Protein AF-A0A2S9FRN8-F1 (afdb_monomer_lite)

Radius of gyration: 13.87 Å; chains: 1; bounding box: 29×19×42 Å

Foldseek 3Di:
DDDDDDDDDDDFFADPCVVVVHDDDLGAHDPRRLVVLVPDDDDDDPDDDFDPRRRGVSSD

pLDDT: mean 94.16, std 6.23, range [57.16, 98.38]

Sequence (60 aa):
MSEVVRLTLVSHAMTDAMAAGRFPTDEPVNTVGRNQIEHVDLAMAERAVCGPESRTQQTA

Secondary structure (DSSP, 8-state):
----------PPPP-HHHHTTPPP-SPPP-HHHHHHHHT------S-----SSHHHHHH-

Structure (mmCIF, N/CA/C/O backbone):
data_AF-A0A2S9FRN8-F1
#
_entry.id   AF-A0A2S9FRN8-F1
#
loop_
_atom_site.group_PDB
_atom_site.id
_atom_site.type_symbol
_atom_site.label_atom_id
_atom_site.label_alt_id
_atom_site.label_comp_id
_atom_site.label_asym_id
_atom_site.label_entity_id
_atom_site.label_seq_id
_atom_site.pdbx_PDB_ins_code
_atom_site.Cartn_x
_atom_site.Cartn_y
_atom_site.Cartn_z
_atom_site.occupancy
_atom_site.B_iso_or_equiv
_atom_site.auth_seq_id
_atom_site.auth_comp_id
_atom_site.auth_asym_id
_atom_site.auth_atom_id
_atom_site.pdbx_PDB_model_num
ATOM 1 N N . MET A 1 1 ? -19.911 4.630 29.105 1.00 57.16 1 MET A N 1
ATOM 2 C CA . MET A 1 1 ? -18.523 4.458 28.630 1.00 57.16 1 MET A CA 1
ATOM 3 C C . MET A 1 1 ? -18.609 4.111 27.158 1.00 57.16 1 MET A C 1
ATOM 5 O O . MET A 1 1 ? -19.291 3.143 26.854 1.00 57.16 1 MET A O 1
ATOM 9 N N . SER A 1 2 ? -18.052 4.922 26.257 1.00 79.19 2 SER A N 1
ATOM 10 C CA . SER A 1 2 ? -17.930 4.514 24.853 1.00 79.19 2 SER A CA 1
ATOM 11 C C . SER A 1 2 ? -16.762 3.543 24.727 1.00 79.19 2 SER A C 1
ATOM 13 O O . SER A 1 2 ? -15.736 3.729 25.382 1.00 79.19 2 SER A O 1
ATOM 15 N N . GLU A 1 3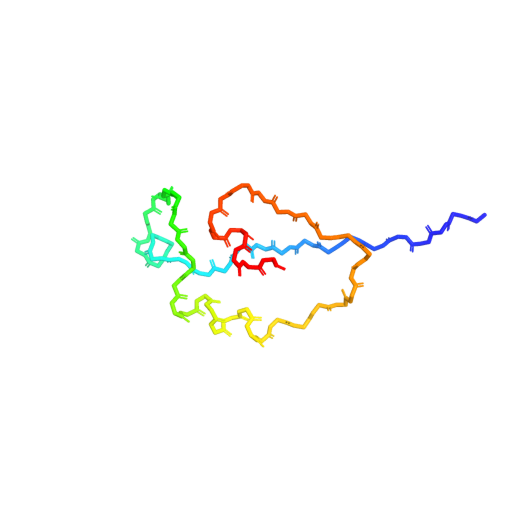 ? -16.922 2.516 23.906 1.00 87.75 3 GLU A N 1
ATOM 16 C CA . GLU A 1 3 ? -15.839 1.611 23.538 1.00 87.75 3 GLU A CA 1
ATOM 17 C C . GLU A 1 3 ? -14.699 2.390 22.860 1.00 87.75 3 GLU A C 1
ATOM 19 O O . GLU A 1 3 ? -14.941 3.336 22.105 1.00 87.75 3 GLU A O 1
ATOM 24 N N . VAL A 1 4 ? -13.448 2.032 23.162 1.00 88.00 4 VAL A N 1
ATOM 25 C CA . VAL A 1 4 ? -12.281 2.624 22.500 1.00 88.00 4 VAL A CA 1
ATOM 26 C C . VAL A 1 4 ? -12.062 1.890 21.184 1.00 88.00 4 VAL A C 1
ATOM 28 O O . VAL A 1 4 ? -11.615 0.748 21.171 1.00 88.00 4 VAL A O 1
ATOM 31 N N . VAL A 1 5 ? -12.350 2.568 20.078 1.00 90.75 5 VAL A N 1
ATOM 32 C CA . VAL A 1 5 ? -12.104 2.076 18.718 1.00 90.75 5 VAL A CA 1
ATOM 33 C C . VAL A 1 5 ? -10.744 2.547 18.207 1.00 90.75 5 VAL A C 1
ATOM 35 O O . VAL A 1 5 ? -10.343 3.689 18.436 1.00 90.75 5 VAL A O 1
ATOM 38 N N . ARG A 1 6 ? -10.039 1.671 17.480 1.00 92.19 6 ARG A N 1
ATOM 39 C CA . ARG A 1 6 ? -8.765 1.978 16.816 1.00 92.19 6 ARG A CA 1
ATOM 40 C C . ARG A 1 6 ? -8.937 1.914 15.302 1.00 92.19 6 ARG A C 1
ATOM 42 O O . ARG A 1 6 ? -9.398 0.907 14.778 1.00 92.19 6 ARG A O 1
ATOM 49 N N . LEU A 1 7 ? -8.507 2.970 14.615 1.00 94.06 7 LEU A N 1
ATOM 50 C CA . LEU A 1 7 ? -8.401 3.030 13.160 1.00 94.06 7 LEU A CA 1
ATOM 51 C C . LEU A 1 7 ? -6.922 3.119 12.777 1.00 94.06 7 LEU A C 1
ATOM 53 O O . LEU A 1 7 ? -6.233 4.040 13.213 1.00 94.06 7 LEU A O 1
ATOM 57 N N . THR A 1 8 ? -6.453 2.182 11.954 1.00 95.00 8 THR A N 1
ATOM 58 C CA . THR A 1 8 ? -5.098 2.203 11.390 1.00 95.00 8 THR A CA 1
ATOM 59 C C . THR A 1 8 ? -5.171 2.606 9.922 1.00 95.00 8 THR A C 1
ATOM 61 O O . THR A 1 8 ? -5.959 2.038 9.170 1.00 95.00 8 THR A O 1
ATOM 64 N N . LEU A 1 9 ? -4.354 3.580 9.516 1.00 95.44 9 LEU A N 1
ATOM 65 C CA . LEU A 1 9 ? -4.242 4.023 8.127 1.00 95.44 9 LEU A CA 1
ATOM 66 C C . LEU A 1 9 ? -2.862 3.658 7.589 1.00 95.44 9 LEU A C 1
ATOM 68 O O . LEU A 1 9 ? -1.852 3.939 8.234 1.00 95.44 9 LEU A O 1
ATOM 72 N N . VAL A 1 10 ? -2.833 3.048 6.407 1.00 94.81 10 VAL A N 1
ATOM 73 C CA . VAL A 1 10 ? -1.612 2.595 5.735 1.00 94.81 10 VAL A CA 1
ATOM 74 C C . VAL A 1 10 ? -1.685 3.016 4.269 1.00 94.81 10 VAL A C 1
ATOM 76 O O . VAL A 1 10 ? -2.725 2.869 3.628 1.00 94.81 10 VAL A O 1
ATOM 79 N N . SER A 1 11 ? -0.593 3.567 3.743 1.00 95.50 11 SER A N 1
ATOM 80 C CA . SER A 1 11 ? -0.459 3.860 2.311 1.00 95.50 11 SER A CA 1
ATOM 81 C C . SER A 1 11 ? -0.153 2.583 1.528 1.00 95.50 11 SER A C 1
ATOM 83 O O . SER A 1 11 ? 0.486 1.678 2.059 1.00 95.50 11 SER A O 1
ATOM 85 N N . HIS A 1 12 ? -0.548 2.517 0.251 1.00 96.94 12 HIS A N 1
ATOM 86 C CA . HIS A 1 12 ? -0.154 1.392 -0.601 1.00 96.94 12 HIS A CA 1
ATOM 87 C C . HIS A 1 12 ? 1.373 1.287 -0.723 1.00 96.94 12 HIS A C 1
ATOM 89 O O . HIS A 1 12 ? 2.088 2.292 -0.645 1.00 96.94 12 HIS A O 1
ATOM 95 N N . ALA A 1 13 ? 1.867 0.072 -0.954 1.00 97.69 13 ALA A N 1
ATOM 96 C CA . ALA A 1 13 ? 3.293 -0.175 -1.103 1.00 97.69 13 ALA A CA 1
ATOM 97 C C . ALA A 1 13 ? 3.858 0.400 -2.418 1.00 97.69 13 ALA A C 1
ATOM 99 O O . ALA A 1 13 ? 3.122 0.875 -3.292 1.00 97.69 13 ALA A O 1
ATOM 100 N N . MET A 1 14 ? 5.189 0.375 -2.540 1.00 98.06 14 MET A N 1
ATOM 101 C CA . MET A 1 14 ? 5.920 0.960 -3.667 1.00 98.06 14 MET A CA 1
ATOM 102 C C . MET A 1 14 ? 5.475 0.400 -5.029 1.00 98.06 14 MET A C 1
ATOM 104 O O . MET A 1 14 ? 5.295 -0.808 -5.199 1.00 98.06 14 MET A O 1
ATOM 108 N N . THR A 1 15 ? 5.375 1.286 -6.020 1.00 98.38 15 THR A N 1
ATOM 109 C CA . THR A 1 15 ? 5.122 0.955 -7.430 1.00 98.38 15 THR A CA 1
ATOM 110 C C . THR A 1 15 ? 6.222 1.529 -8.329 1.00 98.38 15 THR A C 1
ATOM 112 O O . THR A 1 15 ? 7.036 2.352 -7.895 1.00 98.38 15 THR A O 1
ATOM 115 N N . ASP A 1 16 ? 6.262 1.120 -9.598 1.00 98.19 16 ASP A N 1
ATOM 116 C CA . ASP A 1 16 ? 7.293 1.581 -10.535 1.00 98.19 16 ASP A CA 1
ATOM 117 C C . ASP A 1 16 ? 7.110 3.042 -10.968 1.00 98.19 16 ASP A C 1
ATOM 119 O O . ASP A 1 16 ? 8.101 3.750 -11.160 1.00 98.19 16 ASP A O 1
ATOM 123 N N . ALA A 1 17 ? 5.878 3.546 -11.090 1.00 97.94 17 ALA A N 1
ATOM 124 C CA . ALA A 1 17 ? 5.629 4.967 -11.320 1.00 97.94 17 ALA A CA 1
ATOM 125 C C . ALA A 1 17 ? 6.080 5.814 -10.130 1.00 97.94 17 ALA A C 1
ATOM 127 O O . ALA A 1 17 ? 6.715 6.843 -10.353 1.00 97.94 17 ALA A O 1
ATOM 128 N N . MET A 1 18 ? 5.832 5.374 -8.889 1.00 96.69 18 MET A N 1
ATOM 129 C CA . MET A 1 18 ? 6.299 6.086 -7.695 1.00 96.69 18 MET A CA 1
ATOM 130 C C . MET A 1 18 ? 7.830 6.147 -7.652 1.00 96.69 18 MET A C 1
ATOM 132 O O . MET A 1 18 ? 8.393 7.228 -7.479 1.00 96.69 18 MET A O 1
ATOM 136 N N . ALA A 1 19 ? 8.506 5.019 -7.897 1.00 97.56 19 ALA A N 1
ATOM 137 C CA . ALA A 1 19 ? 9.967 4.963 -7.968 1.00 97.56 19 ALA A CA 1
ATOM 138 C C . ALA A 1 19 ? 10.544 5.854 -9.085 1.00 97.56 19 ALA A C 1
ATOM 140 O O . ALA A 1 19 ? 11.630 6.411 -8.940 1.00 97.56 19 ALA A O 1
ATOM 141 N N . ALA A 1 20 ? 9.809 6.020 -10.186 1.00 97.62 20 ALA A N 1
ATOM 142 C CA . ALA A 1 20 ? 10.197 6.864 -11.311 1.00 97.62 20 ALA A CA 1
ATOM 143 C C . ALA A 1 20 ? 9.685 8.317 -11.230 1.00 97.62 20 ALA A C 1
ATOM 145 O O . ALA A 1 20 ? 9.882 9.071 -12.183 1.00 97.62 20 ALA A O 1
ATOM 146 N N . GLY A 1 21 ? 9.002 8.715 -10.150 1.00 96.88 21 GLY A N 1
ATOM 147 C CA . GLY A 1 21 ? 8.443 10.064 -9.993 1.00 96.88 21 GLY A CA 1
ATOM 148 C C . GLY A 1 21 ? 7.353 10.425 -11.011 1.00 96.88 21 GLY A C 1
ATOM 149 O O . GLY A 1 21 ? 7.197 11.593 -11.362 1.00 96.88 21 GLY A O 1
ATOM 150 N N . ARG A 1 22 ? 6.618 9.434 -11.526 1.00 96.38 22 ARG A N 1
ATOM 151 C CA . ARG A 1 22 ? 5.517 9.626 -12.479 1.00 96.38 22 ARG A CA 1
ATOM 152 C C . ARG A 1 22 ? 4.167 9.600 -11.773 1.00 96.38 22 ARG A C 1
ATOM 154 O O . ARG A 1 22 ? 4.015 8.990 -10.717 1.00 96.38 22 ARG A O 1
ATOM 161 N N . PHE A 1 23 ? 3.159 10.184 -12.416 1.00 94.06 23 PHE A N 1
ATOM 162 C CA . PHE A 1 23 ? 1.775 9.940 -12.023 1.00 94.06 23 PHE A CA 1
ATOM 163 C C . PHE A 1 23 ? 1.418 8.467 -12.281 1.00 94.06 23 PHE A C 1
ATOM 165 O O . PHE A 1 23 ? 1.597 7.995 -13.410 1.00 94.06 23 PHE A O 1
ATOM 172 N N . PRO A 1 24 ? 0.955 7.729 -11.259 1.00 88.56 24 PRO A N 1
ATOM 173 C CA . PRO A 1 24 ? 0.599 6.329 -11.412 1.00 88.56 24 PRO A CA 1
ATOM 174 C C . PRO A 1 24 ? -0.705 6.182 -12.200 1.00 88.56 24 PRO A C 1
ATOM 176 O O . PRO A 1 24 ? -1.645 6.961 -12.039 1.00 88.56 24 PRO A O 1
ATOM 179 N N . THR A 1 25 ? -0.756 5.149 -13.037 1.00 92.25 25 THR A N 1
ATOM 180 C CA . THR A 1 25 ? -2.020 4.597 -13.545 1.00 92.25 25 THR A CA 1
ATOM 181 C C . THR A 1 25 ? -2.484 3.486 -12.591 1.00 92.25 25 THR A C 1
ATOM 183 O O . THR A 1 25 ? -2.098 3.480 -11.417 1.00 92.25 25 THR A O 1
ATOM 186 N N . ASP A 1 26 ? -3.293 2.534 -13.054 1.00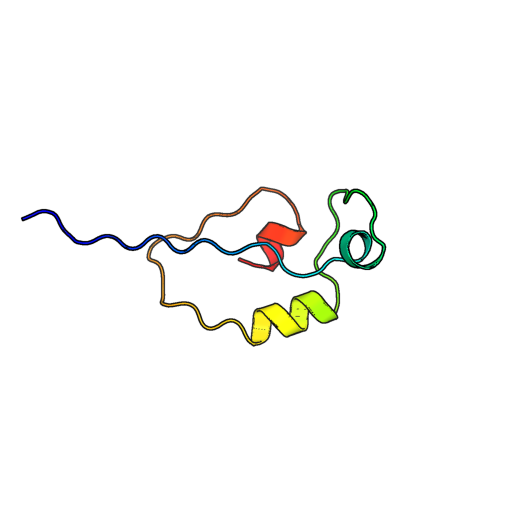 96.94 26 ASP A N 1
ATOM 187 C CA . ASP A 1 26 ? -3.654 1.360 -12.257 1.00 96.94 26 ASP A CA 1
ATOM 188 C C . ASP A 1 26 ? -2.602 0.242 -12.373 1.00 96.94 26 ASP A C 1
ATOM 190 O O . ASP A 1 26 ? -2.806 -0.792 -13.006 1.00 96.94 26 ASP A O 1
ATOM 194 N N . GLU A 1 27 ? -1.421 0.494 -11.807 1.00 96.75 27 GLU A N 1
ATOM 195 C CA . GLU A 1 27 ? -0.300 -0.450 -11.797 1.00 96.75 27 GLU A CA 1
ATOM 196 C C . GLU A 1 27 ? -0.190 -1.218 -10.463 1.00 96.75 27 GLU A C 1
ATOM 198 O O . GLU A 1 27 ? -0.605 -0.706 -9.417 1.00 96.75 27 GLU A O 1
ATOM 203 N N . PRO A 1 28 ? 0.355 -2.450 -10.480 1.00 98.06 28 PRO A N 1
ATOM 204 C CA . PRO A 1 28 ? 0.554 -3.260 -9.278 1.00 98.06 28 PRO A CA 1
ATOM 205 C C . PRO A 1 28 ? 1.710 -2.746 -8.404 1.00 98.06 28 PRO A C 1
ATOM 207 O O . PRO A 1 28 ? 2.500 -1.892 -8.817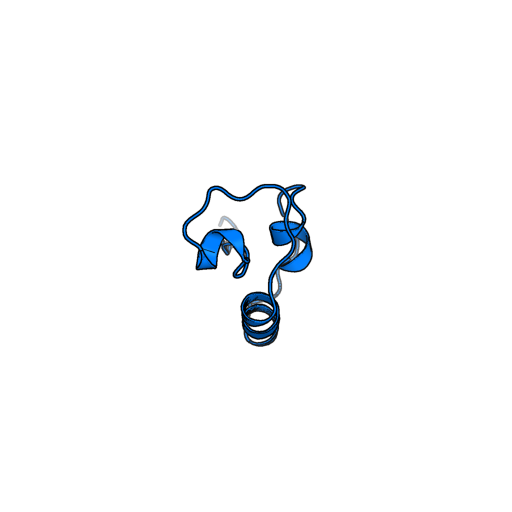 1.00 98.06 28 PRO A O 1
ATOM 210 N N . VAL A 1 29 ? 1.868 -3.331 -7.211 1.00 98.38 29 VAL A N 1
ATOM 211 C CA . VAL A 1 29 ? 3.075 -3.118 -6.398 1.00 98.38 29 VAL A CA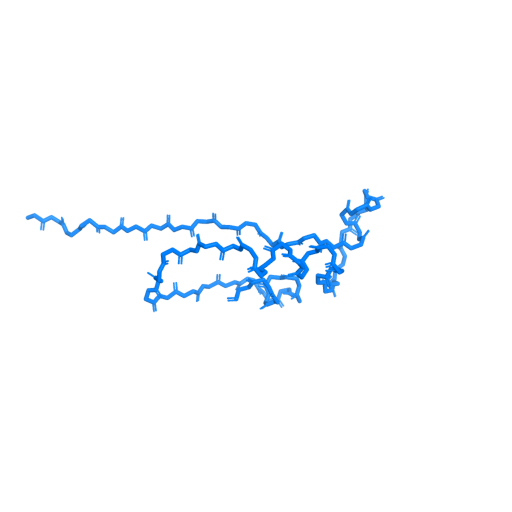 1
ATOM 212 C C . VAL A 1 29 ? 4.295 -3.757 -7.069 1.00 98.38 29 VAL A C 1
ATOM 214 O O . VAL A 1 29 ? 4.231 -4.855 -7.645 1.00 98.38 29 VAL A O 1
ATOM 217 N N . ASN A 1 30 ? 5.435 -3.074 -6.995 1.00 98.19 30 ASN A N 1
ATOM 218 C CA . ASN A 1 30 ? 6.687 -3.595 -7.529 1.00 98.19 30 ASN A CA 1
ATOM 219 C C . ASN A 1 30 ? 7.372 -4.534 -6.527 1.00 98.19 30 ASN A C 1
ATOM 221 O O . ASN A 1 30 ? 6.875 -4.787 -5.431 1.00 98.19 30 ASN A O 1
ATOM 225 N N . THR A 1 31 ? 8.525 -5.087 -6.898 1.00 98.25 31 THR A N 1
ATOM 226 C CA . THR A 1 31 ? 9.237 -6.055 -6.048 1.00 98.25 31 THR A CA 1
ATOM 227 C C . THR A 1 31 ? 9.647 -5.464 -4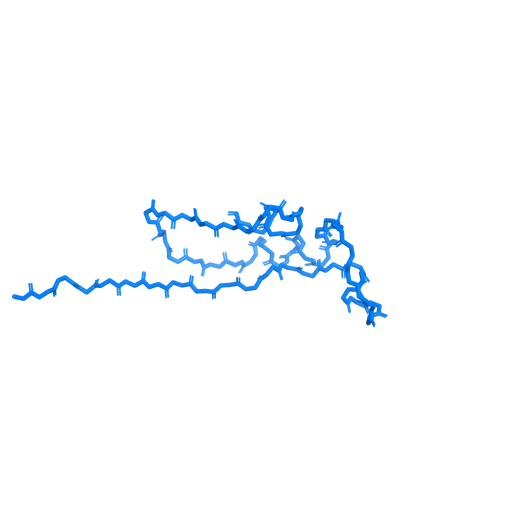.696 1.00 98.25 31 THR A C 1
ATOM 229 O O . THR A 1 31 ? 9.564 -6.157 -3.686 1.00 98.25 31 THR A O 1
ATOM 232 N N . VAL A 1 32 ? 10.026 -4.180 -4.646 1.00 98.00 32 VAL A N 1
ATOM 233 C CA . VAL A 1 32 ? 10.302 -3.491 -3.374 1.00 98.00 32 VAL A CA 1
ATOM 234 C C . VAL A 1 32 ? 9.023 -3.390 -2.546 1.00 98.00 32 VAL A C 1
ATOM 236 O O . VAL A 1 32 ? 9.054 -3.691 -1.357 1.00 98.00 32 VAL A O 1
ATOM 239 N N . GLY A 1 33 ? 7.899 -3.038 -3.174 1.00 97.81 33 GLY A N 1
ATOM 240 C CA . GLY A 1 33 ? 6.592 -2.968 -2.526 1.00 97.81 33 GLY A CA 1
ATOM 241 C C . GLY A 1 33 ? 6.140 -4.303 -1.933 1.00 97.81 33 GLY A C 1
ATOM 242 O O . GLY A 1 33 ? 5.729 -4.345 -0.779 1.00 97.81 33 GLY A O 1
ATOM 243 N N . ARG A 1 34 ? 6.300 -5.414 -2.664 1.00 97.81 34 ARG A N 1
ATOM 244 C CA . ARG A 1 34 ? 5.996 -6.759 -2.132 1.00 97.81 34 ARG A CA 1
ATOM 245 C C . ARG A 1 34 ? 6.837 -7.089 -0.907 1.00 97.81 34 ARG A C 1
ATOM 247 O O . ARG A 1 34 ? 6.299 -7.536 0.095 1.00 97.81 34 ARG A O 1
ATOM 254 N N . ASN A 1 35 ? 8.135 -6.793 -0.957 1.00 96.81 35 ASN A N 1
ATOM 255 C CA . ASN A 1 35 ? 9.002 -6.992 0.199 1.00 96.81 35 ASN A CA 1
ATOM 256 C C . ASN A 1 35 ? 8.577 -6.114 1.383 1.00 96.81 35 ASN A C 1
ATOM 258 O O . ASN A 1 35 ? 8.648 -6.573 2.512 1.00 96.81 35 ASN A O 1
ATOM 262 N N . GLN A 1 36 ? 8.126 -4.876 1.158 1.00 95.50 36 GLN A N 1
ATOM 263 C CA . GLN A 1 36 ? 7.613 -4.023 2.236 1.00 95.50 36 GLN A CA 1
ATOM 264 C C . GLN A 1 36 ? 6.391 -4.651 2.911 1.00 95.50 36 GLN A C 1
ATOM 266 O O . GLN A 1 36 ? 6.365 -4.709 4.134 1.00 95.50 36 GLN A O 1
ATOM 271 N N . ILE A 1 37 ? 5.431 -5.152 2.126 1.00 96.25 37 ILE A N 1
ATOM 272 C CA . ILE A 1 37 ? 4.195 -5.777 2.626 1.00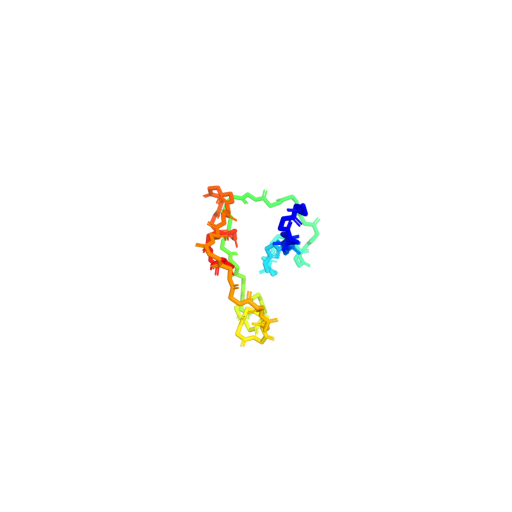 96.25 37 ILE A CA 1
ATOM 273 C C . ILE A 1 37 ? 4.507 -6.950 3.561 1.00 96.25 37 ILE A C 1
ATOM 275 O O . ILE A 1 37 ? 3.974 -7.003 4.662 1.00 96.25 37 ILE A O 1
ATOM 279 N N . GLU A 1 38 ? 5.436 -7.829 3.179 1.00 94.62 38 GLU A N 1
ATOM 280 C CA . GLU A 1 38 ? 5.852 -8.986 3.995 1.00 94.62 38 GLU A CA 1
ATOM 281 C C . GLU A 1 38 ? 6.426 -8.601 5.375 1.00 94.62 38 GLU A C 1
ATOM 283 O O . GLU A 1 38 ? 6.458 -9.423 6.286 1.00 94.62 38 GLU A O 1
ATOM 288 N N . HIS A 1 39 ? 6.889 -7.359 5.549 1.00 93.31 39 HIS A N 1
ATOM 289 C CA . HIS A 1 39 ? 7.476 -6.871 6.804 1.00 93.31 39 HIS A CA 1
ATOM 290 C C . HIS A 1 39 ? 6.542 -5.940 7.591 1.00 93.31 39 HIS A C 1
ATOM 292 O O . HIS A 1 39 ? 6.953 -5.371 8.605 1.00 93.31 39 HIS A O 1
ATOM 298 N N . VAL A 1 40 ? 5.306 -5.744 7.130 1.00 90.69 40 VAL A N 1
ATOM 299 C CA . VAL A 1 40 ? 4.318 -4.910 7.813 1.00 90.69 40 VAL A CA 1
ATOM 300 C C . VAL A 1 40 ? 3.633 -5.729 8.908 1.00 90.69 40 VAL A C 1
ATOM 302 O O . VAL A 1 40 ? 2.898 -6.671 8.632 1.00 90.69 40 VAL A O 1
ATOM 305 N N . ASP A 1 41 ? 3.851 -5.338 10.164 1.00 90.38 41 ASP A N 1
ATOM 306 C CA . ASP A 1 41 ? 3.139 -5.884 11.321 1.00 90.38 41 ASP A CA 1
ATOM 307 C C . ASP A 1 41 ? 2.018 -4.922 11.734 1.00 90.38 41 ASP A C 1
ATOM 309 O O . ASP A 1 41 ? 2.259 -3.835 12.273 1.00 90.38 41 ASP A O 1
ATOM 313 N N . LEU A 1 42 ? 0.777 -5.301 11.427 1.00 87.25 42 LEU A N 1
ATOM 314 C CA . LEU A 1 42 ? -0.419 -4.567 11.825 1.00 87.25 42 LEU A CA 1
ATOM 315 C C . LEU A 1 42 ? -1.210 -5.404 12.815 1.00 87.25 42 LEU A C 1
ATOM 317 O O . LEU A 1 42 ? -1.481 -6.584 12.596 1.00 87.25 42 LEU A O 1
ATOM 321 N N . ALA A 1 43 ? -1.680 -4.751 13.876 1.00 86.56 43 ALA A N 1
ATOM 322 C CA . ALA A 1 43 ? -2.663 -5.365 14.748 1.00 86.56 43 ALA A CA 1
ATOM 323 C C . ALA A 1 43 ? -3.895 -5.784 13.929 1.00 86.56 43 ALA A C 1
ATOM 325 O O . ALA A 1 43 ? -4.401 -4.990 13.131 1.00 86.56 43 ALA A O 1
ATOM 326 N N . MET A 1 44 ? -4.394 -6.999 14.176 1.00 85.44 44 MET A N 1
ATOM 327 C CA . MET A 1 44 ? -5.600 -7.521 13.531 1.00 85.44 44 MET A CA 1
ATOM 328 C C . MET A 1 44 ? -6.740 -6.498 13.603 1.00 85.44 44 MET A C 1
ATOM 330 O O . MET A 1 44 ? -7.053 -5.966 14.674 1.00 85.44 44 MET A O 1
ATOM 334 N N . ALA A 1 45 ? -7.346 -6.230 12.450 1.00 90.25 45 ALA A N 1
ATOM 335 C CA . ALA A 1 45 ? -8.523 -5.390 12.316 1.00 90.25 45 ALA A CA 1
ATOM 336 C C . ALA A 1 45 ? -9.732 -6.272 11.997 1.00 90.25 45 ALA A C 1
ATOM 338 O O . ALA A 1 45 ? -9.639 -7.181 11.177 1.00 90.25 45 ALA A O 1
ATOM 339 N N . GLU A 1 46 ? -10.878 -5.980 12.611 1.00 93.06 46 GLU A N 1
ATOM 340 C CA . GLU A 1 46 ? -12.141 -6.665 12.299 1.00 93.06 46 GLU A CA 1
ATOM 341 C C . GLU A 1 46 ? -12.571 -6.428 10.843 1.00 93.06 46 GLU A C 1
ATOM 343 O O . GLU A 1 46 ? -13.209 -7.274 10.219 1.00 93.06 46 GLU A O 1
ATOM 348 N N . ARG A 1 47 ? -12.191 -5.276 10.280 1.00 93.25 47 ARG A N 1
ATOM 349 C CA . ARG A 1 47 ? -12.482 -4.916 8.898 1.00 93.25 47 ARG A CA 1
ATOM 350 C C . ARG A 1 47 ? -11.303 -4.194 8.259 1.00 93.25 47 ARG A C 1
ATOM 352 O O . ARG A 1 47 ? -10.845 -3.179 8.776 1.00 93.25 47 ARG A O 1
ATOM 359 N N . ALA A 1 48 ? -10.886 -4.687 7.097 1.00 94.00 48 ALA A N 1
ATOM 360 C CA . ALA A 1 48 ? -9.971 -4.005 6.191 1.00 94.00 48 ALA A CA 1
ATOM 361 C C . ALA A 1 48 ? -10.754 -3.425 5.004 1.00 94.00 48 ALA A C 1
ATOM 363 O O . ALA A 1 48 ? -11.713 -4.032 4.520 1.00 94.00 48 ALA A O 1
ATOM 364 N N . VAL A 1 49 ? -10.372 -2.228 4.560 1.00 96.75 49 VAL A N 1
ATOM 365 C CA . VAL A 1 49 ? -10.930 -1.575 3.370 1.00 96.75 49 VAL A CA 1
ATOM 366 C C . VAL A 1 49 ? -9.792 -1.004 2.535 1.00 96.75 49 VAL A C 1
ATOM 368 O O . VAL A 1 49 ? -8.814 -0.497 3.079 1.00 96.75 49 VAL A O 1
ATOM 371 N N . CYS A 1 50 ? -9.929 -1.070 1.216 1.00 97.69 50 CYS A N 1
ATOM 372 C CA . CYS A 1 50 ? -8.955 -0.544 0.268 1.00 97.69 50 CYS A CA 1
ATOM 373 C C . CYS A 1 50 ? -9.669 0.061 -0.949 1.00 97.69 50 CYS A C 1
ATOM 375 O O . CYS A 1 50 ? -10.863 -0.167 -1.165 1.00 97.69 50 CYS A O 1
ATOM 377 N N . GLY A 1 51 ? -8.945 0.884 -1.709 1.00 96.50 51 GLY A N 1
ATOM 378 C CA . GLY A 1 51 ? -9.421 1.398 -2.992 1.00 96.50 51 GLY A CA 1
ATOM 379 C C . GLY A 1 51 ? -9.482 0.301 -4.063 1.00 96.50 51 GLY A C 1
ATOM 380 O O . GLY A 1 51 ? -8.889 -0.770 -3.884 1.00 96.50 51 GLY A O 1
ATOM 381 N N . PRO A 1 52 ? -10.189 0.543 -5.181 1.00 97.25 52 PRO A N 1
ATOM 382 C CA . PRO A 1 52 ? -10.279 -0.412 -6.280 1.00 97.25 52 PRO A CA 1
ATOM 383 C C . PRO A 1 52 ? -8.961 -0.588 -7.046 1.00 97.25 52 PRO A C 1
ATOM 385 O O . PRO A 1 52 ? -8.867 -1.510 -7.847 1.00 97.25 52 PRO A O 1
ATOM 388 N N . GLU A 1 53 ? -7.956 0.256 -6.830 1.00 97.94 53 GLU A N 1
ATOM 389 C CA . GLU A 1 53 ? -6.689 0.186 -7.547 1.00 97.94 53 GLU A CA 1
ATOM 390 C C . GLU A 1 53 ? -5.870 -1.066 -7.188 1.00 97.94 53 GLU A C 1
ATOM 392 O O . GLU A 1 53 ? -5.801 -1.504 -6.038 1.00 97.94 53 GLU A O 1
ATOM 397 N N . SER A 1 54 ? -5.172 -1.621 -8.175 1.00 97.81 54 SER A N 1
ATOM 398 C CA . SER A 1 54 ? -4.361 -2.835 -8.054 1.00 97.81 54 SER A CA 1
ATOM 399 C C . SER A 1 54 ? -3.335 -2.735 -6.920 1.00 97.81 54 SER A C 1
ATOM 401 O O . SER A 1 54 ? -3.242 -3.624 -6.072 1.00 97.81 54 SER A O 1
ATOM 403 N N . ARG A 1 55 ? -2.623 -1.603 -6.820 1.00 97.94 55 ARG A N 1
ATOM 404 C CA . ARG A 1 55 ? -1.652 -1.351 -5.740 1.00 97.94 55 ARG A CA 1
ATOM 405 C C . ARG A 1 55 ? -2.268 -1.351 -4.337 1.00 97.94 55 ARG A C 1
ATOM 407 O O . ARG A 1 55 ? -1.605 -1.787 -3.398 1.00 97.94 55 ARG A O 1
ATOM 414 N N . THR A 1 56 ? -3.510 -0.884 -4.170 1.00 97.62 56 THR A N 1
ATOM 415 C CA . THR A 1 56 ? -4.182 -0.882 -2.858 1.00 97.62 56 THR A CA 1
ATOM 416 C C . THR A 1 56 ? -4.734 -2.258 -2.515 1.00 97.62 56 THR A C 1
ATOM 418 O O . THR A 1 56 ? -4.606 -2.670 -1.369 1.00 97.62 56 THR A O 1
ATOM 421 N N . GLN A 1 57 ? -5.270 -2.992 -3.495 1.00 97.44 57 GLN A N 1
ATOM 422 C CA . GLN A 1 57 ? -5.739 -4.367 -3.294 1.00 97.44 57 GLN A CA 1
ATOM 423 C C . GLN A 1 57 ? -4.601 -5.341 -2.976 1.00 97.44 57 GLN A C 1
ATOM 425 O O . GLN A 1 57 ? -4.789 -6.240 -2.176 1.00 97.44 57 GLN A O 1
ATOM 430 N N . GLN A 1 58 ? -3.424 -5.171 -3.584 1.00 97.25 58 GLN A N 1
ATOM 431 C CA . GLN A 1 58 ? -2.266 -6.036 -3.322 1.00 97.25 58 GLN A CA 1
ATOM 432 C C . GLN A 1 58 ? -1.551 -5.721 -2.003 1.00 97.25 58 GLN A C 1
ATOM 434 O O . GLN A 1 58 ? -0.778 -6.547 -1.532 1.00 97.25 58 GLN A O 1
ATOM 439 N N . THR A 1 59 ? -1.751 -4.522 -1.447 1.00 96.75 59 THR A N 1
ATOM 440 C CA . THR A 1 59 ? -1.171 -4.137 -0.149 1.00 96.75 59 THR A CA 1
ATOM 441 C C . THR A 1 59 ? -2.040 -4.585 1.029 1.00 96.75 59 THR A C 1
ATOM 443 O O . THR A 1 59 ? -1.502 -4.828 2.105 1.00 96.75 59 THR A O 1
ATOM 446 N N . ALA A 1 60 ? -3.362 -4.620 0.841 1.00 93.94 60 ALA A N 1
ATOM 447 C CA . ALA A 1 60 ? -4.343 -4.962 1.871 1.00 93.94 60 ALA A CA 1
ATOM 448 C C . ALA A 1 60 ? -4.511 -6.478 2.029 1.00 93.94 60 ALA A C 1
ATOM 450 O O . ALA A 1 60 ? -4.730 -6.902 3.185 1.00 93.94 60 ALA A O 1
#